Protein AF-A0A1H0YPQ5-F1 (afdb_monomer_lite)

Secondary structure (DSSP, 8-state):
---GGGPPPGGGS-HHHHHHHHHHHHHHHHHHHHHHHHHHHHHHHHHHSBPS-HHHHHHHHHTT---BHHHHHHHHHHHHHHTT-HHHHHHHHHHHS--TTTTHHHHHHHHHHHHHHHHHHHHHHHHHHHHHHHHHHHHHTTSS---

Organism: Streptococcus equinus (NCBI:txid1335)

pLDDT: mean 82.8, std 14.25, range [47.75, 97.5]

Sequence (147 aa):
MANEKNLIPNSKRTPDELREMTKKGGIASGKARRKKANLKKAFEAILEADVKSDKIKQQLENMGFEATNEMALAMVMMQKAMKGDVRAFEQISKLTSIDTKDSLDRKEQRERIKAIQLENSKREKALENNLETNMTVNFVGADDVRD

Foldseek 3Di:
DDDPVNDDDPVNDDPVVVVVVVVVVVVVVVVVVVVVVVVVVVVVVQQQDADPDPVLCVVQVVVVHHRGNVVSVVVVLVVCVVVPPVVSVVVVCVVPPPPPPPPVVVVVVVVVVVVVVVVVVVVVVVVVVVVVVVVVVVVVVVVPPDD

Radius of gyration: 29.88 Å; chains: 1; bounding box: 54×34×99 Å

Structure (mmCIF, N/CA/C/O backbone):
data_AF-A0A1H0YPQ5-F1
#
_entry.id   AF-A0A1H0YPQ5-F1
#
loop_
_atom_site.group_PDB
_atom_site.id
_atom_site.type_symbol
_atom_site.label_atom_id
_atom_site.label_alt_id
_atom_site.label_comp_id
_atom_site.label_asym_id
_atom_site.label_entity_id
_atom_site.label_seq_id
_atom_site.pdbx_PDB_ins_code
_atom_site.Cartn_x
_atom_site.Cartn_y
_atom_site.Cartn_z
_atom_site.occupancy
_atom_site.B_iso_or_equiv
_atom_site.auth_seq_id
_atom_site.auth_comp_id
_atom_site.auth_asym_id
_atom_site.auth_atom_id
_atom_site.pdbx_PDB_model_num
ATOM 1 N N . MET A 1 1 ? 19.050 19.049 -18.294 1.00 52.06 1 MET A N 1
ATOM 2 C CA . MET A 1 1 ? 18.155 17.869 -18.367 1.00 52.06 1 MET A CA 1
ATOM 3 C C . MET A 1 1 ? 18.821 16.802 -19.227 1.00 52.06 1 MET A C 1
ATOM 5 O O . MET A 1 1 ? 19.499 17.169 -20.180 1.00 52.06 1 MET A O 1
ATOM 9 N N . ALA A 1 2 ? 18.678 15.518 -18.891 1.00 58.62 2 ALA A N 1
ATOM 10 C CA . ALA A 1 2 ? 19.142 14.431 -19.756 1.00 58.62 2 ALA A CA 1
ATOM 11 C C . ALA A 1 2 ? 18.199 14.308 -20.967 1.00 58.62 2 ALA A C 1
ATOM 13 O O . ALA A 1 2 ? 16.986 14.286 -20.784 1.00 58.62 2 ALA A O 1
ATOM 14 N N . ASN A 1 3 ? 18.743 14.266 -22.183 1.00 72.31 3 ASN A N 1
ATOM 15 C CA . ASN A 1 3 ? 18.002 14.012 -23.420 1.00 72.31 3 ASN A CA 1
ATOM 16 C C . ASN A 1 3 ? 18.675 12.857 -24.186 1.00 72.31 3 ASN A C 1
ATOM 18 O O . ASN A 1 3 ? 19.816 12.499 -23.891 1.00 72.31 3 ASN A O 1
ATOM 22 N N . GLU A 1 4 ? 17.985 12.278 -25.171 1.00 66.06 4 GLU A N 1
ATOM 23 C CA . GLU A 1 4 ? 18.505 11.160 -25.981 1.00 66.06 4 GLU A CA 1
ATOM 24 C C . GLU A 1 4 ? 19.796 11.515 -26.730 1.00 66.06 4 GLU A C 1
ATOM 26 O O . GLU A 1 4 ? 20.654 10.662 -26.934 1.00 66.06 4 GLU A O 1
ATOM 31 N N . LYS A 1 5 ? 19.985 12.801 -27.051 1.00 72.88 5 LYS A N 1
ATOM 32 C CA . LYS A 1 5 ? 21.198 13.324 -27.694 1.00 72.88 5 LYS A CA 1
ATOM 33 C C . LYS A 1 5 ? 22.428 13.324 -26.769 1.00 72.88 5 LYS A C 1
ATOM 35 O O . LYS A 1 5 ? 23.546 13.346 -27.268 1.00 72.88 5 LYS A O 1
ATOM 40 N N . ASN A 1 6 ? 22.234 13.254 -25.448 1.00 74.88 6 ASN A N 1
ATOM 41 C CA . ASN A 1 6 ? 23.295 13.243 -24.434 1.00 74.88 6 ASN A CA 1
ATOM 42 C C . ASN A 1 6 ? 23.579 11.835 -23.869 1.00 74.88 6 ASN A C 1
ATOM 44 O O . ASN A 1 6 ? 24.403 11.687 -22.965 1.00 74.88 6 ASN A O 1
ATOM 48 N N . LEU A 1 7 ? 22.890 10.796 -24.355 1.00 78.94 7 LEU A N 1
ATOM 49 C CA . LEU A 1 7 ? 23.063 9.414 -23.908 1.00 78.94 7 LEU A CA 1
ATOM 50 C C . LEU A 1 7 ? 23.933 8.644 -24.904 1.00 78.94 7 LEU A C 1
ATOM 52 O O . LEU A 1 7 ? 23.573 8.470 -26.063 1.00 78.94 7 LEU A O 1
ATOM 56 N N . ILE A 1 8 ? 25.067 8.119 -24.438 1.00 79.94 8 ILE A N 1
ATOM 57 C CA . ILE A 1 8 ? 25.866 7.184 -25.241 1.00 79.94 8 ILE A CA 1
ATOM 58 C C . ILE A 1 8 ? 25.094 5.848 -25.305 1.00 79.94 8 ILE A C 1
ATOM 60 O O . ILE A 1 8 ? 24.690 5.344 -24.250 1.00 79.94 8 ILE A O 1
ATOM 64 N N . PRO A 1 9 ? 24.850 5.259 -26.488 1.00 84.19 9 PRO A N 1
ATOM 65 C CA . PRO A 1 9 ? 24.243 3.933 -26.613 1.00 84.19 9 PRO A CA 1
ATOM 66 C C . PRO A 1 9 ? 25.157 2.826 -26.074 1.00 84.19 9 PRO A C 1
ATOM 68 O O . PRO A 1 9 ? 26.377 2.917 -26.186 1.00 84.19 9 PRO A O 1
ATOM 71 N N . ASN A 1 10 ? 24.584 1.742 -25.536 1.00 84.31 10 ASN A N 1
ATOM 72 C CA . ASN A 1 10 ? 25.371 0.607 -25.027 1.00 84.31 10 ASN A CA 1
ATOM 73 C C . ASN A 1 10 ? 26.249 -0.052 -26.102 1.00 84.31 10 ASN A C 1
ATOM 75 O O . ASN A 1 10 ? 27.335 -0.513 -25.778 1.00 84.31 10 ASN A O 1
ATOM 79 N N . SER A 1 11 ? 25.820 -0.042 -27.367 1.00 84.25 11 SER A N 1
ATOM 80 C CA . SER A 1 11 ? 26.591 -0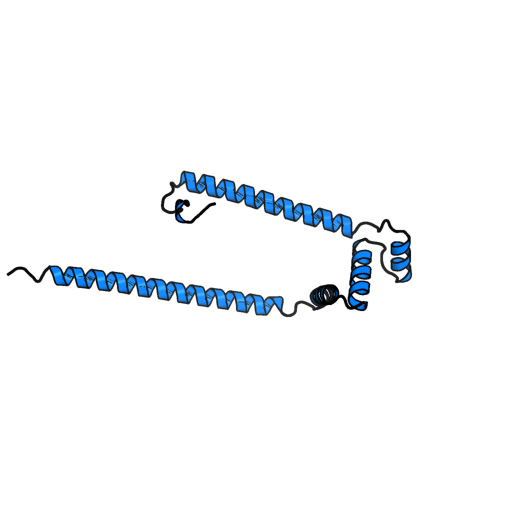.562 -28.507 1.00 84.25 11 SER A CA 1
ATOM 81 C C . SER A 1 11 ? 27.878 0.216 -28.796 1.00 84.25 11 SER A C 1
ATOM 83 O O . SER A 1 11 ? 28.753 -0.299 -29.481 1.00 84.25 11 SER A O 1
ATOM 85 N N . LYS A 1 12 ? 28.003 1.445 -28.279 1.00 87.12 12 LYS A N 1
ATOM 86 C CA . LYS A 1 12 ? 29.184 2.305 -28.444 1.00 87.12 12 LYS A CA 1
ATOM 87 C C . LYS A 1 12 ? 30.099 2.314 -27.211 1.00 87.12 12 LYS A C 1
ATOM 89 O O . LYS A 1 12 ? 31.009 3.133 -27.153 1.00 87.12 12 LYS A O 1
ATOM 94 N N . ARG A 1 13 ? 29.840 1.457 -26.215 1.00 87.00 13 ARG A N 1
ATOM 95 C CA . ARG A 1 13 ? 30.641 1.336 -24.985 1.00 87.00 13 ARG A CA 1
ATOM 96 C C . ARG A 1 13 ? 31.550 0.119 -25.035 1.00 87.00 13 ARG A C 1
ATOM 98 O O . ARG A 1 13 ? 31.211 -0.899 -25.634 1.00 87.00 13 ARG A O 1
ATOM 105 N N . THR A 1 14 ? 32.674 0.204 -24.337 1.00 92.38 14 THR A N 1
ATOM 106 C CA . THR A 1 14 ? 33.568 -0.938 -24.146 1.00 92.38 14 THR A CA 1
ATOM 107 C C . THR A 1 14 ? 32.943 -1.985 -23.210 1.00 92.38 14 THR A C 1
ATOM 109 O O . THR A 1 14 ? 32.099 -1.652 -22.365 1.00 92.38 14 THR A O 1
ATOM 112 N N . PRO A 1 15 ? 33.361 -3.262 -23.304 1.00 90.94 15 PRO A N 1
ATOM 113 C CA . PRO A 1 15 ? 32.897 -4.307 -22.392 1.00 90.94 15 PRO A CA 1
ATOM 114 C C . PRO A 1 15 ?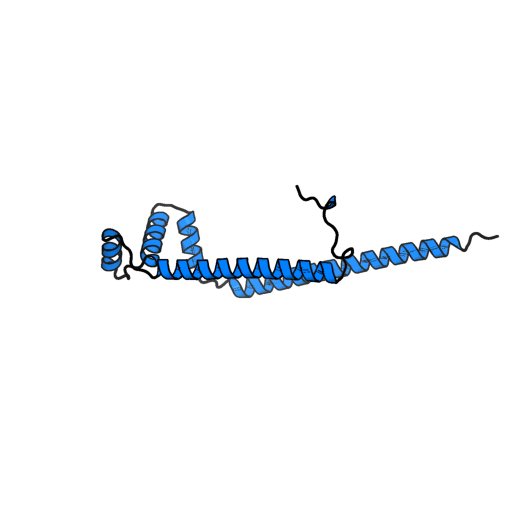 33.104 -3.967 -20.909 1.00 90.94 15 PRO A C 1
ATOM 116 O O . PRO A 1 15 ? 32.239 -4.268 -20.085 1.00 90.94 15 PRO A O 1
ATOM 119 N N . ASP A 1 16 ? 34.210 -3.308 -20.560 1.00 92.38 16 ASP A N 1
ATOM 120 C CA . ASP A 1 16 ? 34.525 -2.964 -19.171 1.00 92.38 16 ASP A CA 1
ATOM 121 C C . ASP A 1 16 ? 33.660 -1.812 -18.639 1.00 92.38 16 ASP A C 1
ATOM 123 O O . ASP A 1 16 ? 33.167 -1.885 -17.511 1.00 92.38 16 ASP A O 1
ATOM 127 N N . GLU A 1 17 ? 33.352 -0.805 -19.464 1.00 89.56 17 GLU A N 1
ATOM 128 C CA . GLU A 1 17 ? 32.388 0.245 -19.106 1.00 89.56 17 GLU A CA 1
ATOM 129 C C . GLU A 1 17 ? 30.986 -0.327 -18.867 1.00 89.56 17 GLU A C 1
ATOM 131 O O . GLU A 1 17 ? 30.317 0.033 -17.893 1.00 89.56 17 GLU A O 1
ATOM 136 N N . LEU A 1 18 ? 30.541 -1.255 -19.724 1.00 90.62 18 LEU A N 1
ATOM 137 C CA . LEU A 1 18 ? 29.253 -1.932 -19.564 1.00 90.62 18 LEU A CA 1
ATOM 138 C C . LEU A 1 18 ? 29.206 -2.767 -18.280 1.00 90.62 18 LEU A C 1
ATOM 140 O O . LEU A 1 18 ? 28.194 -2.742 -17.570 1.00 90.62 18 LEU A O 1
ATOM 144 N N . ARG A 1 19 ? 30.295 -3.470 -17.945 1.00 90.81 19 ARG A N 1
ATOM 145 C CA .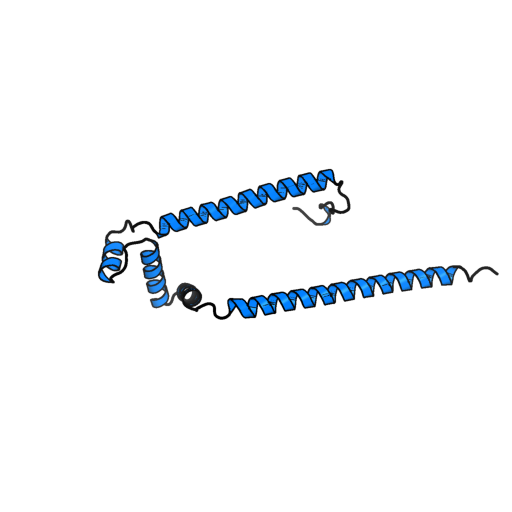 ARG A 1 19 ? 30.420 -4.235 -16.694 1.00 90.81 19 ARG A CA 1
ATOM 146 C C . ARG A 1 19 ? 30.313 -3.328 -15.474 1.00 90.81 19 ARG A C 1
ATOM 148 O O . ARG A 1 19 ? 29.510 -3.607 -14.581 1.00 90.81 19 ARG A O 1
ATOM 155 N N . GLU A 1 20 ? 31.050 -2.222 -15.448 1.00 93.75 20 GLU A N 1
ATOM 156 C CA . GLU A 1 20 ? 31.020 -1.267 -14.338 1.00 93.75 20 GLU A CA 1
ATOM 157 C C . GLU A 1 20 ? 29.649 -0.592 -14.189 1.00 93.75 20 GLU A C 1
ATOM 159 O O . GLU A 1 20 ? 29.117 -0.495 -13.078 1.00 93.75 20 GLU A O 1
ATOM 164 N N . MET A 1 21 ? 29.012 -0.190 -15.294 1.00 90.06 21 MET A N 1
ATOM 165 C CA . MET A 1 21 ? 27.652 0.360 -15.267 1.00 90.06 21 MET A CA 1
ATOM 166 C C . MET A 1 21 ? 26.631 -0.656 -14.753 1.00 90.06 21 MET A C 1
ATOM 168 O O . MET A 1 21 ? 25.814 -0.330 -13.888 1.00 90.06 21 MET A O 1
ATOM 172 N N . THR A 1 22 ? 26.698 -1.898 -15.234 1.00 91.75 22 THR A N 1
ATOM 173 C CA . THR A 1 22 ? 25.785 -2.972 -14.819 1.00 91.75 22 THR A CA 1
ATOM 174 C C . THR A 1 22 ? 25.965 -3.302 -13.343 1.00 91.75 22 THR A C 1
ATOM 176 O O . THR A 1 22 ? 24.984 -3.430 -12.611 1.00 91.75 22 THR A O 1
ATOM 179 N N . LYS A 1 23 ? 27.211 -3.355 -12.863 1.00 95.19 23 LYS A N 1
ATOM 180 C CA . LYS A 1 23 ? 27.538 -3.554 -11.448 1.00 95.19 23 LYS A CA 1
ATOM 181 C C . LYS A 1 23 ? 26.975 -2.429 -10.581 1.00 95.19 23 LYS A C 1
ATOM 183 O O . LYS A 1 23 ? 26.286 -2.706 -9.597 1.00 95.19 23 LYS A O 1
ATOM 188 N N . LYS A 1 24 ? 27.190 -1.163 -10.959 1.00 94.44 24 LYS A N 1
ATOM 189 C CA . LYS A 1 24 ? 26.633 0.005 -10.249 1.00 94.44 24 LYS A CA 1
ATOM 190 C C . LYS A 1 24 ? 25.104 -0.031 -10.220 1.00 94.44 24 LYS A C 1
ATOM 192 O O . LYS A 1 24 ? 24.514 0.139 -9.151 1.00 94.44 24 LYS A O 1
ATOM 197 N N . GLY A 1 25 ? 24.467 -0.333 -11.352 1.00 94.50 25 GLY A N 1
ATOM 198 C CA . GLY A 1 25 ? 23.016 -0.496 -11.458 1.00 94.50 25 GLY A CA 1
ATOM 199 C C . GLY A 1 25 ? 22.484 -1.635 -10.583 1.00 94.50 25 GLY A C 1
ATOM 200 O O . GLY A 1 25 ? 21.525 -1.448 -9.833 1.00 94.50 25 GLY A O 1
ATOM 201 N N . GLY A 1 26 ? 23.149 -2.792 -10.598 1.00 96.25 26 GLY A N 1
ATOM 202 C CA . GLY A 1 26 ? 22.812 -3.952 -9.773 1.00 96.25 26 GLY A CA 1
ATOM 203 C C . GLY A 1 26 ? 22.921 -3.664 -8.276 1.00 96.25 26 GLY A C 1
ATOM 204 O O . GLY A 1 26 ? 22.006 -3.989 -7.516 1.00 96.25 26 GLY A O 1
ATOM 205 N N . ILE A 1 27 ? 23.987 -2.981 -7.849 1.00 96.94 27 ILE A N 1
ATOM 206 C CA . ILE A 1 27 ? 24.184 -2.562 -6.454 1.00 96.94 27 ILE A CA 1
ATOM 207 C C . ILE A 1 27 ? 23.107 -1.559 -6.034 1.00 96.94 27 ILE A C 1
ATOM 209 O O . ILE A 1 27 ? 22.505 -1.730 -4.971 1.00 96.94 27 ILE A O 1
ATOM 213 N N . ALA A 1 28 ? 22.843 -0.534 -6.848 1.00 96.19 28 ALA A N 1
ATOM 214 C CA . ALA A 1 28 ? 21.824 0.473 -6.559 1.00 96.19 28 ALA A CA 1
ATOM 215 C C . ALA A 1 28 ? 20.427 -0.161 -6.465 1.00 96.19 28 ALA A C 1
ATOM 217 O O . ALA A 1 28 ? 19.720 0.035 -5.474 1.00 96.19 28 ALA A O 1
ATOM 218 N N . SER A 1 29 ? 20.074 -1.011 -7.432 1.00 94.94 29 SER A N 1
ATOM 219 C CA . SER A 1 29 ? 18.832 -1.788 -7.428 1.00 94.94 29 SER A CA 1
ATOM 220 C C . SER A 1 29 ? 18.736 -2.702 -6.204 1.00 94.94 29 SER A C 1
ATOM 222 O O . SER A 1 29 ? 17.697 -2.758 -5.549 1.00 94.94 29 SER A O 1
ATOM 224 N N . GLY A 1 30 ? 19.817 -3.396 -5.840 1.00 97.5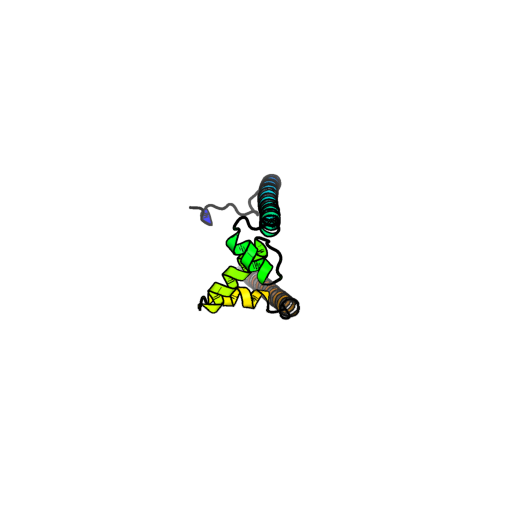0 30 GLY A N 1
ATOM 225 C CA . GLY A 1 30 ? 19.864 -4.248 -4.651 1.00 97.50 30 GLY A CA 1
ATOM 226 C C . GLY A 1 30 ? 19.674 -3.460 -3.353 1.00 97.50 30 GLY A C 1
ATOM 227 O O . GLY A 1 30 ? 18.912 -3.879 -2.483 1.00 97.50 30 GLY A O 1
ATOM 228 N N . LYS A 1 31 ? 20.311 -2.288 -3.229 1.00 97.31 31 LYS A N 1
ATOM 229 C CA . LYS A 1 31 ? 20.114 -1.369 -2.095 1.00 97.31 31 LYS A CA 1
ATOM 230 C C . LYS A 1 31 ? 18.662 -0.891 -2.011 1.00 97.31 31 LYS A C 1
ATOM 232 O O . LYS A 1 31 ? 18.076 -0.966 -0.935 1.00 97.31 31 LYS A O 1
ATOM 237 N N . ALA A 1 32 ? 18.066 -0.472 -3.127 1.00 96.25 32 ALA A N 1
ATOM 238 C CA . ALA A 1 32 ? 16.671 -0.034 -3.172 1.00 96.25 32 ALA A CA 1
ATOM 239 C C . ALA A 1 32 ? 15.697 -1.165 -2.794 1.00 96.25 32 ALA A C 1
ATOM 241 O O . ALA A 1 32 ? 14.814 -0.966 -1.958 1.00 96.25 32 ALA A O 1
ATOM 242 N N . ARG A 1 33 ? 15.900 -2.374 -3.337 1.00 95.69 33 ARG A N 1
ATOM 243 C CA . ARG A 1 33 ? 15.104 -3.565 -2.999 1.00 95.69 33 ARG A CA 1
ATOM 244 C C . ARG A 1 33 ? 15.197 -3.913 -1.514 1.00 95.69 33 ARG A C 1
ATOM 246 O O . ARG A 1 33 ? 14.164 -4.108 -0.880 1.00 95.69 33 ARG A O 1
ATOM 253 N N . ARG A 1 34 ? 16.404 -3.915 -0.937 1.00 96.44 34 ARG A N 1
ATOM 254 C CA . ARG A 1 34 ? 16.604 -4.141 0.506 1.00 96.44 34 ARG A CA 1
ATOM 255 C C . ARG A 1 34 ? 15.948 -3.059 1.359 1.00 96.44 34 ARG A C 1
ATOM 257 O O . ARG A 1 34 ? 15.285 -3.394 2.331 1.00 96.44 34 ARG A O 1
ATOM 264 N N . LYS A 1 35 ? 16.056 -1.782 0.975 1.00 94.69 35 LYS A N 1
ATOM 265 C CA . LYS A 1 35 ? 15.372 -0.679 1.669 1.00 94.69 35 LYS A CA 1
ATOM 266 C C . LYS A 1 35 ? 13.855 -0.887 1.683 1.00 94.69 35 LYS A C 1
ATOM 268 O O . LYS A 1 35 ? 13.244 -0.755 2.736 1.00 94.69 35 LYS A O 1
ATOM 273 N N . LYS A 1 36 ? 13.260 -1.264 0.545 1.00 93.31 36 LYS A N 1
ATOM 274 C CA . LYS A 1 36 ? 11.825 -1.574 0.449 1.00 93.31 36 LYS A CA 1
ATOM 275 C C . LYS A 1 36 ? 11.436 -2.764 1.333 1.00 93.31 36 LYS A C 1
ATOM 277 O O . LYS A 1 36 ? 10.445 -2.680 2.046 1.00 93.31 36 LYS A O 1
ATOM 282 N N . ALA A 1 37 ? 12.217 -3.845 1.311 1.00 92.69 37 ALA A N 1
ATOM 283 C CA . ALA A 1 37 ? 11.962 -5.022 2.140 1.00 92.69 37 ALA A CA 1
ATOM 284 C C . ALA A 1 37 ? 12.062 -4.706 3.642 1.00 92.69 37 ALA A C 1
ATOM 286 O O . ALA A 1 37 ? 11.185 -5.091 4.406 1.00 92.69 37 ALA A O 1
ATOM 287 N N . ASN A 1 38 ? 13.085 -3.958 4.059 1.00 93.94 38 ASN A N 1
ATOM 288 C CA . ASN A 1 38 ? 13.249 -3.543 5.452 1.00 93.94 38 ASN A CA 1
ATOM 289 C C . ASN A 1 38 ? 12.116 -2.618 5.905 1.00 93.94 38 ASN A C 1
ATOM 291 O O . ASN A 1 38 ? 11.630 -2.758 7.020 1.00 93.94 38 ASN A O 1
ATOM 295 N N . LEU A 1 39 ? 11.666 -1.709 5.035 1.00 92.00 39 LEU A N 1
ATOM 296 C CA . LEU A 1 39 ? 10.517 -0.854 5.317 1.00 92.00 39 LEU A CA 1
ATOM 297 C C . LEU A 1 39 ? 9.240 -1.679 5.504 1.00 92.00 39 LEU A C 1
ATOM 299 O O . LEU A 1 39 ? 8.504 -1.431 6.449 1.00 92.00 39 LEU A O 1
ATOM 303 N N . LYS A 1 40 ? 9.007 -2.681 4.644 1.00 92.50 40 LYS A N 1
ATOM 304 C CA . LYS A 1 40 ? 7.871 -3.605 4.776 1.00 92.50 40 LYS A CA 1
ATOM 305 C C . LYS A 1 40 ? 7.877 -4.289 6.145 1.00 92.50 40 LYS A C 1
ATOM 307 O O . LYS A 1 40 ? 6.889 -4.193 6.854 1.00 92.50 40 LYS A O 1
ATOM 312 N N . LYS A 1 41 ? 9.019 -4.857 6.544 1.00 93.44 41 LYS A N 1
ATOM 313 C CA . LYS A 1 41 ? 9.190 -5.498 7.858 1.00 93.44 41 LYS A CA 1
ATOM 314 C C . LYS A 1 41 ? 8.943 -4.543 9.025 1.00 93.44 41 LYS A C 1
ATOM 316 O O . LYS A 1 41 ? 8.327 -4.919 10.010 1.00 93.44 41 LYS A O 1
ATOM 321 N N . ALA A 1 42 ? 9.427 -3.305 8.921 1.00 94.19 42 ALA A N 1
ATOM 322 C CA . ALA A 1 42 ? 9.199 -2.298 9.952 1.00 94.19 42 ALA A CA 1
ATOM 323 C C . ALA A 1 42 ? 7.713 -1.925 10.067 1.00 94.19 42 ALA A C 1
ATOM 325 O O . ALA A 1 42 ? 7.212 -1.771 11.175 1.00 94.19 42 ALA A O 1
ATOM 326 N N . PHE A 1 43 ? 7.004 -1.804 8.941 1.00 92.75 43 PHE A N 1
ATOM 327 C CA . PHE A 1 43 ? 5.559 -1.577 8.945 1.00 92.75 43 PHE A CA 1
ATOM 328 C C . PHE A 1 43 ? 4.782 -2.766 9.511 1.00 92.75 43 PHE A C 1
ATOM 330 O O . PHE A 1 43 ? 3.883 -2.537 10.307 1.00 92.75 43 PHE A O 1
ATOM 337 N N . GLU A 1 44 ? 5.138 -4.001 9.146 1.00 92.62 44 GLU A N 1
ATOM 338 C CA . GLU A 1 44 ? 4.532 -5.223 9.702 1.00 92.62 44 GLU A CA 1
ATOM 339 C C . GLU A 1 44 ? 4.659 -5.234 11.234 1.00 92.62 44 GLU A C 1
ATOM 341 O O . GLU A 1 44 ? 3.652 -5.314 11.927 1.00 92.62 44 GLU A O 1
ATOM 346 N N . ALA A 1 45 ? 5.856 -4.971 11.768 1.00 94.81 45 ALA A N 1
ATOM 347 C CA . ALA A 1 45 ? 6.065 -4.889 13.216 1.00 94.81 45 ALA A CA 1
ATOM 348 C C . ALA A 1 45 ? 5.249 -3.771 13.899 1.00 94.81 45 ALA A C 1
ATOM 350 O O . ALA A 1 45 ? 4.825 -3.919 15.041 1.00 94.81 45 ALA A O 1
ATOM 351 N N . ILE A 1 46 ? 5.036 -2.633 13.226 1.00 94.44 46 ILE A N 1
ATOM 352 C CA . ILE A 1 46 ? 4.197 -1.547 13.759 1.00 94.44 46 ILE A CA 1
ATOM 353 C C . ILE A 1 46 ? 2.719 -1.950 13.757 1.00 94.44 46 ILE A C 1
ATOM 355 O O . ILE A 1 46 ? 2.005 -1.620 14.701 1.00 94.44 46 ILE A O 1
ATOM 359 N N . LEU A 1 47 ? 2.257 -2.621 12.700 1.00 93.94 47 LEU A N 1
ATOM 360 C CA . LEU A 1 47 ? 0.868 -3.051 12.543 1.00 93.94 47 LEU A CA 1
ATOM 361 C C . LEU A 1 47 ? 0.487 -4.142 13.553 1.00 93.94 47 LEU A C 1
ATOM 363 O O . LEU A 1 47 ? -0.596 -4.063 14.128 1.00 93.94 47 LEU A O 1
ATOM 367 N N . GLU A 1 48 ? 1.398 -5.080 13.814 1.00 94.06 48 GLU A N 1
ATOM 368 C CA . GLU A 1 48 ? 1.239 -6.148 14.811 1.00 94.06 48 GLU A CA 1
ATOM 369 C C . GLU A 1 48 ? 1.282 -5.631 16.257 1.00 94.06 48 GLU A C 1
ATOM 371 O O . GLU A 1 48 ? 0.720 -6.251 17.153 1.00 94.06 48 GLU A O 1
ATOM 376 N N . ALA A 1 49 ? 1.940 -4.495 16.508 1.00 96.19 49 ALA A N 1
ATOM 377 C CA . ALA A 1 49 ? 2.041 -3.937 17.850 1.00 96.19 49 ALA A CA 1
ATOM 378 C C . ALA A 1 49 ? 0.692 -3.431 18.389 1.00 96.19 49 ALA A C 1
ATOM 380 O O . ALA A 1 49 ? -0.173 -2.958 17.643 1.00 96.19 49 ALA A O 1
ATOM 381 N N . ASP A 1 50 ? 0.574 -3.436 19.717 1.00 94.44 50 ASP A N 1
ATOM 382 C CA . ASP A 1 50 ? -0.595 -2.928 20.428 1.00 94.44 50 ASP A CA 1
ATOM 383 C C . ASP A 1 50 ? -0.859 -1.441 20.155 1.00 94.44 50 ASP A C 1
ATOM 385 O O . ASP A 1 50 ? 0.046 -0.598 20.038 1.00 94.44 50 ASP A O 1
ATOM 389 N N . VAL A 1 51 ? -2.145 -1.103 20.125 1.00 94.25 51 VAL A N 1
ATOM 390 C CA . VAL A 1 51 ? -2.633 0.267 20.020 1.00 94.25 51 VAL A CA 1
ATOM 391 C C . VAL A 1 51 ? -2.363 1.003 21.321 1.00 94.25 51 VAL A C 1
ATOM 393 O O . VAL A 1 51 ? -2.795 0.600 22.397 1.00 94.25 51 VAL A O 1
ATOM 396 N N . LYS A 1 52 ? -1.710 2.162 21.212 1.00 92.06 52 LYS A N 1
ATOM 397 C CA . LYS A 1 52 ? -1.413 3.022 22.370 1.00 92.06 52 LYS A CA 1
ATOM 398 C C . LYS A 1 52 ? -2.612 3.818 22.888 1.00 92.06 52 LYS A C 1
ATOM 400 O O . LYS A 1 52 ? -2.540 4.395 23.963 1.00 92.06 52 LYS A O 1
ATOM 405 N N . SER A 1 53 ? -3.674 3.941 22.096 1.00 92.75 53 SER A N 1
ATOM 406 C CA . SER A 1 53 ? -4.873 4.685 22.483 1.00 92.75 53 SER A CA 1
ATOM 407 C C . SER A 1 53 ? -5.838 3.789 23.252 1.00 92.75 53 SER A C 1
ATOM 409 O O . SER A 1 53 ? -6.479 2.927 22.651 1.00 92.75 53 SER A O 1
ATOM 411 N N . ASP A 1 54 ? -6.017 4.065 24.544 1.00 93.19 54 ASP A N 1
ATOM 412 C CA . ASP A 1 54 ? -6.930 3.309 25.415 1.00 93.19 54 ASP A CA 1
ATOM 413 C C . ASP A 1 54 ? -8.367 3.281 24.887 1.00 93.19 54 ASP A C 1
ATOM 415 O O . ASP A 1 54 ? -9.046 2.260 24.948 1.00 93.19 54 ASP A O 1
ATOM 419 N N . LYS A 1 55 ? -8.826 4.388 24.290 1.00 93.62 55 LYS A N 1
ATOM 420 C CA . LYS A 1 55 ? -10.162 4.470 23.691 1.00 93.62 55 LYS A CA 1
ATOM 421 C C . LYS A 1 55 ? -10.336 3.474 22.545 1.00 93.62 55 LYS A C 1
ATOM 423 O O . LYS A 1 55 ? -11.350 2.788 22.483 1.00 93.62 55 LYS A O 1
ATOM 428 N N . ILE A 1 56 ? -9.379 3.429 21.619 1.00 92.88 56 ILE A N 1
ATOM 429 C CA . ILE A 1 56 ? -9.449 2.526 20.462 1.00 92.88 56 ILE A CA 1
ATOM 430 C C . ILE A 1 56 ? -9.294 1.082 20.928 1.00 92.88 56 ILE A C 1
ATOM 432 O O . ILE A 1 56 ? -10.034 0.218 20.472 1.00 92.88 56 ILE A O 1
ATOM 436 N N . LYS A 1 57 ? -8.385 0.842 21.876 1.00 94.81 57 LYS A N 1
ATOM 437 C CA . LYS A 1 57 ? -8.191 -0.460 22.507 1.00 94.81 57 LYS A CA 1
ATOM 438 C C . LYS A 1 57 ? -9.497 -1.003 23.095 1.00 94.81 57 LYS A C 1
ATOM 440 O O . LYS A 1 57 ? -9.940 -2.064 22.678 1.00 94.81 57 LYS A O 1
ATOM 445 N N . GLN A 1 58 ? -10.177 -0.226 23.940 1.00 95.06 58 GLN A N 1
ATOM 446 C CA . GLN A 1 58 ? -11.477 -0.614 24.501 1.00 95.06 58 GLN A CA 1
ATOM 447 C C . GLN A 1 58 ? -12.540 -0.850 23.422 1.00 95.06 58 GLN A C 1
ATOM 449 O O . GLN A 1 58 ? -13.343 -1.769 23.535 1.00 95.06 58 GLN A O 1
ATOM 454 N N . GLN A 1 59 ? -12.572 -0.029 22.368 1.00 94.06 59 GLN A N 1
ATOM 455 C CA . GLN A 1 59 ? -13.518 -0.224 21.267 1.00 94.06 59 GLN A CA 1
ATOM 456 C C . GLN A 1 59 ? -13.293 -1.553 20.540 1.00 94.06 59 GLN A C 1
ATOM 458 O O . GLN A 1 59 ? -14.265 -2.253 20.273 1.00 94.06 59 GLN A O 1
ATOM 463 N N . LEU A 1 60 ? -12.038 -1.905 20.251 1.00 95.12 60 LEU A N 1
ATOM 464 C CA . LEU A 1 60 ? -11.684 -3.168 19.603 1.00 95.12 60 LEU A CA 1
ATOM 465 C C . LEU A 1 60 ? -12.004 -4.368 20.500 1.00 95.12 60 LEU A C 1
ATOM 467 O O . LEU A 1 60 ? -12.666 -5.301 20.048 1.00 95.12 60 LEU A O 1
ATOM 471 N N . GLU A 1 61 ? -11.631 -4.300 21.778 1.00 94.44 61 GLU A N 1
ATOM 472 C CA . GLU A 1 61 ? -11.898 -5.357 22.760 1.00 94.44 61 GLU A CA 1
ATOM 473 C C . GLU A 1 61 ? -13.405 -5.588 22.951 1.00 94.44 61 GLU A C 1
ATOM 475 O O . GLU A 1 61 ? -13.862 -6.730 22.946 1.00 94.44 61 GLU A O 1
ATOM 480 N N . ASN A 1 62 ? -14.208 -4.520 23.016 1.00 95.00 62 ASN A N 1
ATOM 481 C CA . ASN A 1 62 ? -15.672 -4.616 23.098 1.00 95.00 62 ASN A CA 1
ATOM 482 C C . ASN A 1 62 ? -16.301 -5.274 21.860 1.00 95.00 62 ASN A C 1
ATOM 484 O O . ASN A 1 62 ? -17.392 -5.835 21.945 1.00 95.00 62 ASN A O 1
ATOM 488 N N . MET A 1 63 ? -15.638 -5.188 20.706 1.00 92.56 63 MET A N 1
ATOM 489 C CA . MET A 1 63 ? -16.052 -5.848 19.467 1.00 92.56 63 MET A CA 1
ATOM 490 C C . MET A 1 63 ? -15.502 -7.281 19.350 1.00 92.56 63 MET A C 1
ATOM 492 O O . MET A 1 63 ? -15.813 -7.964 18.378 1.00 92.56 63 MET A O 1
ATOM 496 N N . GLY A 1 64 ? -14.714 -7.744 20.328 1.00 93.94 64 GLY A N 1
ATOM 497 C CA . GLY A 1 64 ? -14.086 -9.065 20.331 1.00 93.94 64 GLY A CA 1
ATOM 498 C C . GLY A 1 64 ? -12.847 -9.171 19.439 1.00 93.94 64 GLY A C 1
ATOM 499 O O . GLY A 1 64 ? -12.466 -10.280 19.072 1.00 93.94 64 GLY A O 1
ATOM 500 N N . PHE A 1 65 ? -12.231 -8.045 19.069 1.00 94.56 65 PHE A N 1
ATOM 501 C CA . PHE A 1 65 ? -11.005 -8.008 18.272 1.00 94.56 65 PHE A CA 1
ATOM 502 C C . PHE A 1 65 ? -9.771 -7.749 19.135 1.00 94.56 65 PHE A C 1
ATOM 504 O O . PHE A 1 65 ? -9.842 -7.139 20.202 1.00 94.56 65 PHE A O 1
ATOM 511 N N . GLU A 1 66 ? -8.616 -8.169 18.626 1.00 93.75 66 GLU A N 1
ATOM 512 C CA . GLU A 1 66 ? -7.324 -7.830 19.213 1.00 93.75 66 GLU A CA 1
ATOM 513 C C . GLU A 1 66 ? -7.044 -6.326 19.092 1.00 93.75 66 GLU A C 1
ATOM 515 O O . GLU A 1 66 ? -7.354 -5.684 18.083 1.00 93.75 66 GLU A O 1
ATOM 520 N N . ALA A 1 67 ? -6.416 -5.759 20.119 1.00 94.88 67 ALA A N 1
ATOM 521 C CA . ALA A 1 67 ? -6.106 -4.337 20.197 1.00 94.88 67 ALA A CA 1
ATOM 522 C C . ALA A 1 67 ? -4.819 -3.958 19.437 1.00 94.88 67 ALA A C 1
ATOM 524 O O . ALA A 1 67 ? -3.994 -3.210 19.963 1.00 94.88 67 ALA A O 1
ATOM 525 N N . THR A 1 68 ? -4.640 -4.456 18.211 1.00 96.69 68 THR A N 1
ATOM 526 C CA . THR A 1 68 ? -3.468 -4.184 17.358 1.00 96.69 68 THR A CA 1
ATOM 527 C C . THR A 1 68 ? -3.680 -2.971 16.450 1.00 96.69 68 THR A C 1
ATOM 529 O O . THR A 1 68 ? -4.812 -2.579 16.134 1.00 96.69 68 THR A O 1
ATOM 532 N N . ASN A 1 69 ? -2.586 -2.329 16.027 1.00 95.06 69 ASN A N 1
ATOM 533 C CA . ASN A 1 69 ? -2.653 -1.159 15.143 1.00 95.06 69 ASN A CA 1
ATOM 534 C C . ASN A 1 69 ? -3.294 -1.490 13.787 1.00 95.06 69 ASN A C 1
ATOM 536 O O . ASN A 1 69 ? -3.950 -0.628 13.197 1.00 95.06 69 ASN A O 1
ATOM 540 N N . GLU A 1 70 ? -3.147 -2.726 13.309 1.00 93.75 70 GLU A N 1
ATOM 541 C CA . GLU A 1 70 ? -3.834 -3.221 12.117 1.00 93.75 70 GLU A CA 1
ATOM 542 C C . GLU A 1 70 ? -5.359 -3.175 12.270 1.00 93.75 70 GLU A C 1
ATOM 544 O O . GLU A 1 70 ? -6.046 -2.576 11.437 1.00 93.75 70 GLU A O 1
ATOM 549 N N . MET A 1 71 ? -5.892 -3.719 13.368 1.00 94.69 71 MET A N 1
ATOM 550 C CA . MET A 1 71 ? -7.337 -3.726 13.612 1.00 94.69 71 MET A CA 1
ATOM 551 C C . MET A 1 71 ? -7.888 -2.322 13.847 1.00 94.69 71 MET A C 1
ATOM 553 O O . MET A 1 71 ? -8.961 -1.976 13.344 1.00 94.69 71 MET A O 1
ATOM 557 N N . ALA A 1 72 ? -7.125 -1.460 14.521 1.00 94.06 72 ALA A N 1
ATOM 558 C CA . ALA A 1 72 ? -7.471 -0.048 14.642 1.00 94.06 72 ALA A CA 1
ATOM 559 C C . ALA A 1 72 ? -7.578 0.642 13.275 1.00 94.06 72 ALA A C 1
ATOM 561 O O . ALA A 1 72 ? -8.528 1.393 13.028 1.00 94.06 72 ALA A O 1
ATOM 562 N N . LEU A 1 73 ? -6.625 0.389 12.375 1.00 92.69 73 LEU A N 1
ATOM 563 C CA . LEU A 1 73 ? -6.635 0.956 11.030 1.00 92.69 73 LEU A CA 1
ATOM 564 C C . LEU A 1 73 ? -7.833 0.446 10.219 1.00 92.69 73 LEU A C 1
ATOM 566 O O . LEU A 1 73 ? -8.511 1.253 9.577 1.00 92.69 73 LEU A O 1
ATOM 570 N N . ALA A 1 74 ? -8.126 -0.855 10.288 1.00 91.69 74 ALA A N 1
ATOM 571 C CA . ALA A 1 74 ? -9.281 -1.463 9.632 1.00 91.69 74 ALA A CA 1
ATOM 572 C C . ALA A 1 74 ? -10.601 -0.851 10.128 1.00 91.69 74 ALA A C 1
ATOM 574 O O . ALA A 1 74 ? -11.440 -0.447 9.319 1.00 91.69 74 ALA A O 1
ATOM 575 N N . MET A 1 75 ? -10.753 -0.681 11.445 1.00 91.12 75 MET A N 1
ATOM 576 C CA . MET A 1 75 ? -11.923 -0.036 12.044 1.00 91.12 75 MET A CA 1
ATOM 577 C C . MET A 1 75 ? -12.102 1.397 11.527 1.00 91.12 75 MET A C 1
ATOM 579 O O . MET A 1 75 ? -13.197 1.776 11.107 1.00 91.12 75 MET A O 1
ATOM 583 N N . VAL A 1 76 ? -11.036 2.203 11.516 1.00 90.62 76 VAL A N 1
ATOM 584 C CA . VAL A 1 76 ? -11.091 3.590 11.023 1.00 90.62 76 VAL A CA 1
ATOM 585 C C . VAL A 1 76 ? -11.415 3.639 9.528 1.00 90.62 76 VAL A C 1
ATOM 587 O O . VAL A 1 76 ? -12.196 4.491 9.097 1.00 90.62 76 VAL A O 1
ATOM 590 N N . MET A 1 77 ? -10.842 2.738 8.728 1.00 89.88 77 MET A N 1
ATOM 591 C CA . MET A 1 77 ? -11.122 2.651 7.294 1.00 89.88 77 MET A CA 1
ATOM 592 C C . MET A 1 77 ? -12.590 2.288 7.040 1.00 89.88 77 MET A C 1
ATOM 594 O O . MET A 1 77 ? -13.247 2.949 6.236 1.00 89.88 77 MET A O 1
ATOM 598 N N . MET A 1 78 ? -13.131 1.323 7.788 1.00 87.88 78 MET A N 1
ATOM 599 C CA . MET A 1 78 ? -14.542 0.945 7.715 1.00 87.88 78 MET A CA 1
ATOM 600 C C . MET A 1 78 ? -15.455 2.106 8.120 1.00 87.88 78 MET A C 1
ATOM 602 O O . MET A 1 78 ? -16.397 2.433 7.403 1.00 87.88 78 MET A O 1
ATOM 606 N N . GLN A 1 79 ? -15.137 2.812 9.209 1.00 89.88 79 GLN A N 1
ATOM 607 C CA . GLN A 1 79 ? -15.893 3.994 9.634 1.00 89.88 79 GLN A CA 1
ATOM 608 C C . GLN A 1 79 ? -15.900 5.102 8.573 1.00 89.88 79 GLN A C 1
ATOM 610 O O . GLN A 1 79 ? -16.916 5.775 8.397 1.00 89.88 79 GLN A O 1
ATOM 615 N N . LYS A 1 80 ? -14.785 5.316 7.863 1.00 91.31 80 LYS A N 1
ATOM 616 C CA . LYS A 1 80 ? -14.721 6.278 6.752 1.00 91.31 80 LYS A CA 1
ATOM 617 C C . LYS A 1 80 ? -15.562 5.828 5.564 1.00 91.31 80 LYS A C 1
ATOM 619 O O . LYS A 1 80 ? -16.330 6.632 5.041 1.00 91.31 80 LYS A O 1
ATOM 624 N N . ALA A 1 81 ? -15.466 4.557 5.181 1.00 89.88 81 ALA A N 1
ATOM 625 C CA . ALA A 1 81 ? -16.276 3.990 4.109 1.00 89.88 81 ALA A CA 1
ATOM 626 C C . ALA A 1 81 ? -17.780 4.114 4.416 1.00 89.88 81 ALA A C 1
ATOM 628 O O . ALA A 1 81 ? -18.541 4.592 3.580 1.00 89.88 81 ALA A O 1
ATOM 629 N N . MET A 1 82 ? -18.196 3.806 5.650 1.00 88.31 82 MET A N 1
ATOM 630 C CA . MET A 1 82 ? -19.581 3.977 6.114 1.00 88.31 82 MET A CA 1
ATOM 631 C C . MET A 1 82 ? -20.058 5.436 6.083 1.00 88.31 82 MET A C 1
ATOM 633 O O . MET A 1 82 ? -21.248 5.688 5.925 1.00 88.31 82 MET A O 1
ATOM 637 N N . LYS A 1 83 ? -19.145 6.405 6.212 1.00 93.12 83 LYS A N 1
ATOM 638 C CA . LYS A 1 83 ? -19.433 7.845 6.095 1.00 93.12 83 LYS A CA 1
ATOM 639 C C . LYS A 1 83 ? -19.404 8.360 4.649 1.00 93.12 83 LYS A C 1
ATOM 641 O O . LYS A 1 83 ? -19.513 9.565 4.444 1.00 93.12 83 LYS A O 1
ATOM 646 N N . GLY A 1 84 ? -19.260 7.475 3.661 1.00 87.00 84 GLY A N 1
ATOM 647 C CA . GLY A 1 84 ? -19.285 7.824 2.240 1.00 87.00 84 GLY A CA 1
ATOM 648 C C . GLY A 1 84 ? -17.918 8.120 1.618 1.00 87.00 84 GLY A C 1
ATOM 649 O O . GLY A 1 84 ? -17.867 8.646 0.508 1.00 87.00 84 GLY A O 1
ATOM 650 N N . ASP A 1 85 ? -16.802 7.786 2.279 1.00 91.62 85 ASP A N 1
ATOM 651 C CA . ASP A 1 85 ? -15.482 7.840 1.638 1.00 91.62 85 ASP A CA 1
ATOM 652 C C . ASP A 1 85 ? -15.351 6.705 0.607 1.00 91.62 85 ASP A C 1
ATOM 654 O O . ASP A 1 85 ? -15.003 5.564 0.926 1.00 91.62 85 ASP A O 1
ATOM 658 N N . VAL A 1 86 ? -15.635 7.040 -0.654 1.00 84.50 86 VAL A N 1
ATOM 659 C CA . VAL A 1 86 ? -15.606 6.110 -1.792 1.00 84.50 86 VAL A CA 1
ATOM 660 C C . VAL A 1 86 ? -14.228 5.465 -1.969 1.00 84.50 86 VAL A C 1
ATOM 662 O O . VAL A 1 86 ? -14.150 4.304 -2.361 1.00 84.50 86 VAL A O 1
ATOM 665 N N . ARG A 1 87 ? -13.132 6.167 -1.646 1.00 86.88 87 ARG A N 1
ATOM 666 C CA . ARG A 1 87 ? -11.776 5.607 -1.777 1.00 86.88 87 ARG A CA 1
ATOM 667 C C . ARG A 1 87 ? -11.501 4.564 -0.704 1.00 86.88 87 ARG A C 1
ATOM 669 O O . ARG A 1 87 ? -10.923 3.525 -1.011 1.00 86.88 87 ARG A O 1
ATOM 676 N N . ALA A 1 88 ? -11.921 4.823 0.534 1.00 82.38 88 ALA A N 1
ATOM 677 C CA . ALA A 1 88 ? -11.836 3.830 1.602 1.00 82.38 88 ALA A CA 1
ATOM 678 C C . ALA A 1 88 ? -12.668 2.584 1.254 1.00 82.38 88 ALA A C 1
ATOM 680 O O . ALA A 1 88 ? -12.191 1.463 1.407 1.00 82.38 88 ALA A O 1
ATOM 681 N N . PHE A 1 89 ? -13.869 2.775 0.701 1.00 78.31 89 PHE A N 1
ATOM 682 C CA . PHE A 1 89 ? -14.706 1.674 0.226 1.00 78.31 89 PHE A CA 1
ATOM 683 C C . PHE A 1 89 ? -14.047 0.878 -0.912 1.00 78.31 89 PHE A C 1
ATOM 685 O O . PHE A 1 89 ? -14.023 -0.348 -0.866 1.00 78.31 89 PHE A O 1
ATOM 692 N N . GLU A 1 90 ? -13.462 1.551 -1.908 1.00 83.88 90 GL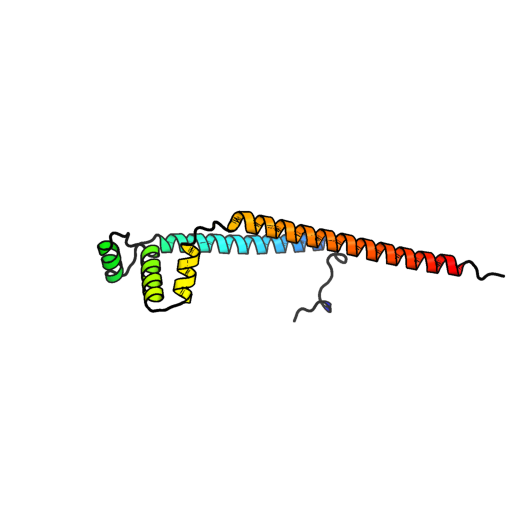U A N 1
ATOM 693 C CA . GLU A 1 90 ? -12.741 0.899 -3.008 1.00 83.88 90 GLU A CA 1
ATOM 694 C C . GLU A 1 90 ? -11.557 0.066 -2.493 1.00 83.88 90 GLU A C 1
ATOM 696 O O . GLU A 1 90 ? -11.325 -1.045 -2.966 1.00 83.88 90 GLU A O 1
ATOM 701 N N . GLN A 1 91 ? -10.817 0.578 -1.506 1.00 82.50 91 GLN A N 1
ATOM 702 C CA . GLN A 1 91 ? -9.699 -0.139 -0.891 1.00 82.50 91 GLN A CA 1
ATOM 703 C C . GLN A 1 91 ? -10.160 -1.376 -0.116 1.00 82.50 91 GLN A C 1
ATOM 705 O O . GLN A 1 91 ? -9.582 -2.444 -0.305 1.00 82.50 91 GLN A O 1
ATOM 710 N N . ILE A 1 92 ? -11.218 -1.261 0.694 1.00 78.94 92 ILE A N 1
ATOM 711 C CA . ILE A 1 92 ? -11.815 -2.408 1.396 1.00 78.94 92 ILE A CA 1
ATOM 712 C C . ILE A 1 92 ? -12.310 -3.441 0.384 1.00 78.94 92 ILE A C 1
ATOM 714 O O . ILE A 1 92 ? -11.987 -4.616 0.508 1.00 78.94 92 ILE A O 1
ATOM 718 N N . SER A 1 93 ? -13.037 -2.998 -0.645 1.00 74.25 93 SER A N 1
ATOM 719 C CA . SER A 1 93 ? -13.553 -3.863 -1.704 1.00 74.25 93 SER A CA 1
ATOM 720 C C . SER A 1 93 ? -12.431 -4.628 -2.401 1.00 74.25 93 SER A C 1
ATOM 722 O O . SER A 1 93 ? -12.538 -5.836 -2.562 1.00 74.25 93 SER A O 1
ATOM 724 N N . LYS A 1 94 ? -11.306 -3.984 -2.737 1.00 80.75 94 LYS A N 1
ATOM 725 C CA . LYS A 1 94 ? -10.136 -4.670 -3.316 1.00 80.75 94 LYS A CA 1
ATOM 726 C C . LYS A 1 94 ? -9.521 -5.720 -2.386 1.00 80.75 94 LYS A C 1
ATOM 728 O O . LYS A 1 94 ? -9.026 -6.719 -2.884 1.00 80.75 94 LYS A O 1
ATOM 733 N N . LEU A 1 95 ? -9.533 -5.498 -1.071 1.00 75.62 95 LEU A N 1
ATOM 734 C CA . LEU A 1 95 ? -8.989 -6.443 -0.088 1.00 75.62 95 LEU A CA 1
ATOM 735 C C . LEU A 1 95 ? -9.916 -7.642 0.161 1.00 75.62 95 LEU A C 1
ATOM 737 O O . LEU A 1 95 ? -9.434 -8.746 0.393 1.00 75.62 95 LEU A O 1
ATOM 741 N N . THR A 1 96 ? -11.235 -7.433 0.136 1.00 72.75 96 THR A N 1
ATOM 742 C CA . THR A 1 96 ? -12.241 -8.480 0.398 1.00 72.75 96 THR A CA 1
ATOM 743 C C . THR A 1 96 ? -12.696 -9.208 -0.860 1.00 72.75 96 THR A C 1
ATOM 745 O O . THR A 1 96 ? -13.199 -10.330 -0.779 1.00 72.75 96 THR A O 1
ATOM 748 N N . SER A 1 97 ? -12.502 -8.597 -2.029 1.00 67.62 97 SER A N 1
ATOM 749 C CA . SER A 1 97 ? -12.607 -9.275 -3.313 1.00 67.62 97 SER A CA 1
ATOM 750 C C . SER A 1 97 ? -11.507 -10.324 -3.368 1.00 67.62 97 SER A C 1
ATOM 752 O O . SER A 1 97 ? -10.365 -10.016 -3.688 1.00 67.62 97 SER A O 1
ATOM 754 N N . ILE A 1 98 ? -11.848 -11.571 -3.038 1.00 54.34 98 ILE A N 1
ATOM 755 C CA . ILE A 1 98 ? -11.001 -12.730 -3.310 1.00 54.34 98 ILE A CA 1
ATOM 756 C C . ILE A 1 98 ? -10.589 -12.618 -4.780 1.00 54.34 98 ILE A C 1
ATOM 758 O O . ILE A 1 98 ? -11.452 -12.617 -5.658 1.00 54.34 98 ILE A O 1
ATOM 762 N N . ASP A 1 99 ? -9.288 -12.465 -5.017 1.00 53.47 99 ASP A N 1
ATOM 763 C CA . ASP A 1 99 ? -8.623 -12.271 -6.309 1.00 53.47 99 ASP A CA 1
ATOM 764 C C . ASP A 1 99 ? -8.803 -13.502 -7.231 1.00 53.47 99 ASP A C 1
ATOM 766 O O . ASP A 1 99 ? -7.855 -14.151 -7.671 1.00 53.47 99 ASP A O 1
ATOM 770 N N . THR A 1 100 ? -10.043 -13.866 -7.564 1.00 52.97 100 THR A N 1
ATOM 771 C CA . THR A 1 100 ? -10.358 -14.937 -8.523 1.00 52.97 100 THR A CA 1
ATOM 772 C C . THR A 1 100 ? -9.961 -14.563 -9.954 1.00 52.97 100 THR A C 1
ATOM 774 O O . THR A 1 100 ? -9.969 -15.415 -10.839 1.00 52.97 100 THR A O 1
ATOM 777 N N . LYS A 1 101 ? -9.558 -13.307 -10.184 1.00 55.53 101 LYS A N 1
ATOM 778 C CA . LYS A 1 101 ? -9.104 -12.781 -11.478 1.00 55.53 101 LYS A CA 1
ATOM 779 C C . LYS A 1 101 ? -7.610 -12.984 -11.745 1.00 55.53 101 LYS A C 1
ATOM 781 O O . LYS A 1 101 ? -7.169 -12.930 -12.886 1.00 55.53 101 LYS A O 1
ATOM 786 N N . ASP A 1 102 ? -6.804 -13.266 -10.725 1.00 59.09 102 ASP A N 1
ATOM 787 C CA . ASP A 1 102 ? -5.380 -12.924 -10.791 1.00 59.09 102 ASP A CA 1
ATOM 788 C C . ASP A 1 102 ? -4.490 -13.993 -11.474 1.00 59.09 102 ASP A C 1
ATOM 790 O O . ASP A 1 102 ? -3.338 -13.729 -11.812 1.00 59.09 102 ASP A O 1
ATOM 794 N N . SER A 1 103 ? -4.965 -15.221 -11.720 1.00 60.50 103 SER A N 1
ATOM 795 C CA . SER A 1 103 ? -4.164 -16.239 -12.438 1.00 60.50 103 SER A CA 1
ATOM 796 C C . SER A 1 103 ? -4.450 -16.273 -13.941 1.00 60.50 103 SER A C 1
ATOM 798 O O . SER A 1 103 ? -3.512 -16.328 -14.743 1.00 60.50 103 SER A O 1
ATOM 800 N N . LEU A 1 104 ? -5.728 -16.196 -14.321 1.00 62.16 104 LEU A N 1
ATOM 801 C CA . LEU A 1 104 ? -6.175 -16.249 -15.711 1.00 62.16 104 LEU A CA 1
ATOM 802 C C . LEU A 1 104 ? -5.884 -14.931 -16.438 1.00 62.16 104 LEU A C 1
ATOM 804 O O . LEU A 1 104 ? -5.271 -14.982 -17.504 1.00 62.16 104 LEU A O 1
ATOM 808 N N . ASP A 1 105 ? -6.153 -13.774 -15.822 1.00 67.81 105 ASP A N 1
ATOM 809 C CA . ASP A 1 105 ? -5.842 -12.471 -16.432 1.00 67.81 105 ASP A CA 1
ATOM 810 C C . ASP A 1 105 ? -4.330 -12.286 -16.601 1.00 67.81 105 ASP A C 1
ATOM 812 O O . ASP A 1 105 ? -3.860 -11.820 -17.638 1.00 67.81 105 ASP A O 1
ATOM 816 N N . ARG A 1 106 ? -3.519 -12.718 -15.623 1.00 71.56 106 ARG A N 1
ATOM 817 C CA . ARG A 1 106 ? -2.051 -12.656 -15.743 1.00 71.56 106 ARG A CA 1
ATOM 818 C C . ARG A 1 106 ? -1.510 -13.585 -16.828 1.00 71.56 106 ARG A C 1
ATOM 820 O O . ARG A 1 106 ? -0.492 -13.260 -17.444 1.00 71.56 106 ARG A O 1
ATOM 827 N N . LYS A 1 107 ? -2.152 -14.732 -17.071 1.00 80.50 107 LYS A N 1
ATOM 828 C CA . LYS A 1 107 ? -1.790 -15.635 -18.171 1.00 80.50 107 LYS A CA 1
ATOM 829 C C . LYS A 1 107 ? -2.162 -15.019 -19.519 1.00 80.50 107 LYS A C 1
ATOM 831 O O . LYS A 1 107 ? -1.297 -14.953 -20.390 1.00 80.50 107 LYS A O 1
ATOM 836 N N . GLU A 1 108 ? -3.375 -14.488 -19.647 1.00 84.31 108 GLU A N 1
ATOM 837 C CA . GLU A 1 108 ? -3.829 -13.792 -20.854 1.00 84.31 108 GLU A CA 1
ATOM 838 C C . GLU A 1 108 ? -2.915 -12.603 -21.173 1.00 84.31 108 GLU A C 1
ATOM 840 O O . GLU A 1 108 ? -2.423 -12.465 -22.291 1.00 84.31 108 GLU A O 1
ATOM 845 N N . GLN A 1 109 ? -2.591 -11.780 -20.174 1.00 82.25 109 GLN A N 1
ATOM 846 C CA . GLN A 1 109 ? -1.741 -10.607 -20.353 1.00 82.25 109 GLN A CA 1
ATOM 847 C C . GLN A 1 109 ? -0.325 -10.993 -20.814 1.00 82.25 109 GLN A C 1
ATOM 849 O O . GLN A 1 109 ? 0.245 -10.332 -21.684 1.00 82.25 109 GLN A O 1
ATOM 854 N N . ARG A 1 110 ? 0.233 -12.100 -20.302 1.00 86.56 110 ARG A N 1
ATOM 855 C CA . ARG A 1 110 ? 1.517 -12.650 -20.775 1.00 86.56 110 ARG A CA 1
ATOM 856 C C . ARG A 1 110 ? 1.437 -13.152 -22.212 1.00 86.56 110 ARG A C 1
ATOM 858 O O . ARG A 1 110 ? 2.347 -12.877 -22.992 1.00 86.56 110 ARG A O 1
ATOM 865 N N . GLU A 1 111 ? 0.383 -13.880 -22.564 1.00 90.38 111 GLU A N 1
ATOM 866 C CA . GLU A 1 111 ? 0.181 -14.391 -23.924 1.00 90.38 111 GLU A CA 1
ATOM 867 C C . GLU A 1 111 ? -0.002 -13.246 -24.927 1.00 90.38 111 GLU A C 1
ATOM 869 O O . GLU A 1 111 ? 0.614 -13.258 -25.993 1.00 90.38 111 GLU A O 1
ATOM 874 N N . ARG A 1 112 ? -0.732 -12.194 -24.543 1.00 91.06 112 ARG A N 1
ATOM 875 C CA . ARG A 1 112 ? -0.939 -10.983 -25.347 1.00 91.06 112 ARG A CA 1
ATOM 876 C C . ARG A 1 112 ? 0.363 -10.220 -25.585 1.00 91.06 112 ARG A C 1
ATOM 878 O O . ARG A 1 112 ? 0.664 -9.865 -26.722 1.00 91.06 112 ARG A O 1
ATOM 885 N N . ILE A 1 113 ? 1.180 -10.034 -24.544 1.00 92.06 113 ILE A N 1
ATOM 886 C CA . ILE A 1 113 ? 2.518 -9.428 -24.671 1.00 92.06 113 ILE A CA 1
ATOM 887 C C . ILE A 1 113 ? 3.405 -10.271 -25.598 1.00 92.06 113 ILE A C 1
ATOM 889 O O . ILE A 1 113 ? 4.085 -9.721 -26.463 1.00 92.06 113 ILE A O 1
ATOM 893 N N . LYS A 1 114 ? 3.377 -11.602 -25.457 1.00 93.31 114 LYS A N 1
ATOM 894 C CA . LYS A 1 114 ? 4.171 -12.517 -26.288 1.00 93.31 114 LYS A CA 1
ATOM 895 C C . LYS A 1 114 ? 3.754 -12.468 -27.761 1.00 93.31 114 LYS A C 1
ATOM 897 O O . LYS A 1 114 ? 4.621 -12.479 -28.632 1.00 93.31 114 LYS A O 1
ATOM 902 N N . ALA A 1 115 ? 2.454 -12.381 -28.044 1.00 91.12 115 ALA A N 1
ATOM 903 C CA . ALA A 1 115 ? 1.935 -12.237 -29.402 1.00 91.12 115 ALA A CA 1
ATOM 904 C C . ALA A 1 115 ? 2.403 -10.924 -30.051 1.00 91.12 115 ALA A C 1
ATOM 906 O O . ALA A 1 115 ? 2.931 -10.952 -31.161 1.00 91.12 115 ALA A O 1
ATOM 907 N N . ILE A 1 116 ? 2.305 -9.804 -29.325 1.00 91.94 116 ILE A N 1
ATOM 908 C CA . ILE A 1 116 ? 2.763 -8.486 -29.796 1.00 91.94 116 ILE A CA 1
ATOM 909 C C . ILE A 1 116 ? 4.274 -8.493 -30.075 1.00 91.94 116 ILE A C 1
ATOM 911 O O . ILE A 1 116 ? 4.717 -8.001 -31.108 1.00 91.94 116 ILE A O 1
ATOM 915 N N . GLN A 1 117 ? 5.080 -9.088 -29.189 1.00 90.44 117 GLN A N 1
ATOM 916 C CA . GLN A 1 117 ? 6.529 -9.208 -29.399 1.00 90.44 117 GLN A CA 1
ATOM 917 C C . GLN A 1 117 ? 6.870 -10.033 -30.647 1.00 90.44 117 GLN A C 1
ATOM 919 O O . GLN A 1 117 ? 7.769 -9.666 -31.403 1.00 90.44 117 GLN A O 1
ATOM 924 N N . LEU A 1 118 ? 6.148 -11.133 -30.880 1.00 88.75 118 LEU A N 1
ATOM 925 C CA . LEU A 1 118 ? 6.351 -11.974 -32.057 1.00 88.75 118 LEU A CA 1
ATOM 926 C C . LEU A 1 118 ? 5.956 -11.244 -33.347 1.00 88.75 118 LEU A C 1
ATOM 928 O O . LEU A 1 118 ? 6.665 -11.348 -34.347 1.00 88.75 118 LEU A O 1
ATOM 932 N N . GLU A 1 119 ? 4.841 -10.511 -33.331 1.00 89.69 119 GLU A N 1
ATOM 933 C CA . GLU A 1 119 ? 4.399 -9.704 -34.470 1.00 89.69 119 GLU A CA 1
ATOM 934 C C . GLU A 1 119 ? 5.422 -8.613 -34.799 1.00 89.69 119 GLU A C 1
ATOM 936 O O . GLU A 1 119 ? 5.832 -8.498 -35.953 1.00 89.69 119 GLU A O 1
ATOM 941 N N . ASN A 1 120 ? 5.908 -7.887 -33.789 1.00 88.56 120 ASN A N 1
ATOM 942 C CA . ASN A 1 120 ? 6.936 -6.863 -33.967 1.00 88.56 120 ASN A CA 1
ATOM 943 C C . ASN A 1 120 ? 8.228 -7.449 -34.548 1.00 88.56 120 ASN A C 1
ATOM 945 O O . ASN A 1 120 ? 8.749 -6.904 -35.514 1.00 88.56 120 ASN A O 1
ATOM 949 N N . SER A 1 121 ? 8.687 -8.603 -34.051 1.00 89.06 121 SER A N 1
ATOM 950 C CA . SER A 1 121 ? 9.880 -9.273 -34.588 1.00 89.06 121 SER A CA 1
ATOM 951 C C . SER A 1 121 ? 9.702 -9.729 -36.043 1.00 89.06 121 SER A C 1
ATOM 953 O O . SER A 1 121 ? 10.626 -9.622 -36.848 1.00 89.06 121 SER A O 1
ATOM 955 N N . LYS A 1 122 ? 8.511 -10.213 -36.421 1.00 86.88 122 LYS A N 1
ATOM 956 C CA . LYS A 1 122 ? 8.205 -10.538 -37.826 1.00 86.88 122 LYS A CA 1
ATOM 957 C C . LYS A 1 122 ? 8.197 -9.286 -38.701 1.00 86.88 122 LYS A C 1
ATOM 959 O O . LYS A 1 122 ? 8.696 -9.336 -39.822 1.00 86.88 122 LYS A O 1
ATOM 964 N N . ARG A 1 123 ? 7.650 -8.177 -38.194 1.00 83.44 123 ARG A N 1
ATOM 965 C CA . ARG A 1 123 ? 7.629 -6.879 -38.882 1.00 83.44 123 ARG A CA 1
ATOM 966 C C . ARG A 1 123 ? 9.039 -6.331 -39.086 1.00 83.44 123 ARG A C 1
ATOM 968 O O . ARG A 1 123 ? 9.343 -5.891 -40.186 1.00 83.44 123 ARG A O 1
ATOM 975 N N . GLU A 1 124 ? 9.896 -6.415 -38.070 1.00 79.50 124 GLU A N 1
ATOM 976 C CA . GLU A 1 124 ? 11.311 -6.030 -38.154 1.00 79.50 124 GLU A CA 1
ATOM 977 C C . GLU A 1 124 ? 12.042 -6.837 -39.227 1.00 79.50 124 GLU A C 1
ATOM 979 O O . GLU A 1 124 ? 12.615 -6.245 -40.134 1.00 79.50 124 GLU A O 1
ATOM 984 N N . LYS A 1 125 ? 11.924 -8.172 -39.215 1.00 81.81 125 LYS A N 1
ATOM 985 C CA . LYS A 1 125 ? 12.541 -9.026 -40.246 1.00 81.81 125 LYS A CA 1
ATOM 986 C C . LYS A 1 125 ? 12.018 -8.741 -41.652 1.00 81.81 125 LYS A C 1
ATOM 988 O O . LYS A 1 125 ? 12.778 -8.770 -42.610 1.00 81.81 125 LYS A O 1
ATOM 993 N N . ALA A 1 126 ? 10.722 -8.468 -41.801 1.00 78.06 126 ALA A N 1
ATOM 994 C CA . ALA A 1 126 ? 10.150 -8.115 -43.098 1.00 78.06 126 ALA A CA 1
ATOM 995 C C . ALA A 1 126 ? 10.654 -6.752 -43.604 1.00 78.06 126 ALA A C 1
ATOM 997 O O . ALA A 1 126 ? 10.851 -6.580 -44.805 1.00 78.06 126 ALA A O 1
ATOM 998 N N . LEU A 1 127 ? 10.869 -5.785 -42.710 1.00 77.12 127 LEU A N 1
ATOM 999 C CA . LEU A 1 127 ? 11.466 -4.492 -43.051 1.00 77.12 127 LEU A CA 1
ATOM 1000 C C . LEU A 1 127 ? 12.947 -4.642 -43.421 1.00 77.12 127 LEU A C 1
ATOM 1002 O O . LEU A 1 127 ? 13.382 -4.051 -44.404 1.00 77.12 127 LEU A O 1
ATOM 1006 N N . GLU A 1 128 ? 13.690 -5.465 -42.683 1.00 74.25 128 GLU A N 1
ATOM 1007 C CA . GLU A 1 128 ? 15.106 -5.763 -42.923 1.00 74.25 128 GLU A CA 1
ATOM 1008 C C . GLU A 1 128 ? 15.306 -6.476 -44.272 1.00 74.25 128 GLU A C 1
ATOM 1010 O O . GLU A 1 128 ? 16.062 -5.999 -45.114 1.00 74.25 128 GLU A O 1
ATOM 1015 N N . ASN A 1 129 ? 14.505 -7.508 -44.561 1.00 70.62 129 ASN A N 1
ATOM 1016 C CA . ASN A 1 129 ? 14.519 -8.195 -45.856 1.00 70.62 129 ASN A CA 1
ATOM 1017 C C . ASN A 1 129 ? 14.158 -7.256 -47.022 1.00 70.62 129 ASN A C 1
A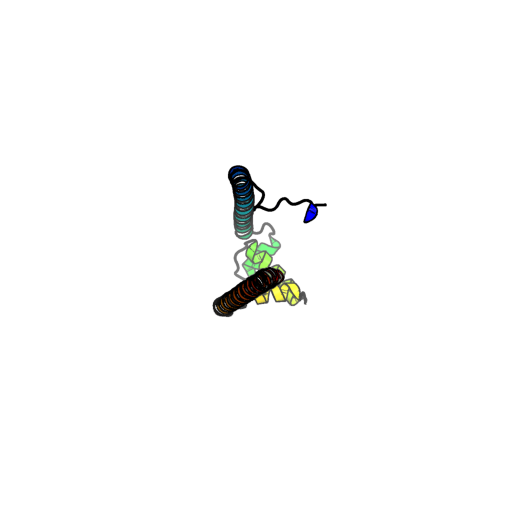TOM 1019 O O . ASN A 1 129 ? 14.748 -7.345 -48.097 1.00 70.62 129 ASN A O 1
ATOM 1023 N N . ASN A 1 130 ? 13.197 -6.341 -46.840 1.00 69.12 130 ASN A N 1
ATOM 1024 C CA . ASN A 1 130 ? 12.847 -5.359 -47.875 1.00 69.12 130 ASN A CA 1
ATOM 1025 C C . ASN A 1 130 ? 13.966 -4.330 -48.104 1.00 69.12 130 ASN A C 1
ATOM 1027 O O . ASN A 1 130 ? 14.182 -3.905 -49.238 1.00 69.12 130 ASN A O 1
ATOM 1031 N N . LEU A 1 131 ? 14.696 -3.938 -47.056 1.00 66.06 131 LEU A N 1
ATOM 1032 C CA . LEU A 1 131 ? 15.874 -3.074 -47.169 1.00 66.06 131 LEU A CA 1
ATOM 1033 C C . LEU A 1 131 ? 17.016 -3.779 -47.916 1.00 66.06 131 LEU A C 1
ATOM 1035 O O . LEU A 1 131 ? 17.602 -3.181 -48.816 1.00 66.06 131 LEU A O 1
ATOM 1039 N N . GLU A 1 132 ? 17.288 -5.051 -47.613 1.00 61.78 132 GLU A N 1
ATOM 1040 C CA . GLU A 1 132 ? 18.285 -5.865 -48.327 1.00 61.78 132 GLU A CA 1
ATOM 1041 C C . GLU A 1 132 ? 17.904 -6.097 -49.798 1.00 61.78 132 GLU A C 1
ATOM 1043 O O . GLU A 1 132 ? 18.746 -5.997 -50.694 1.00 61.78 132 GLU A O 1
ATOM 1048 N N . THR A 1 133 ? 16.619 -6.332 -50.075 1.00 61.75 133 THR A N 1
ATOM 1049 C CA . THR A 1 133 ? 16.116 -6.506 -51.447 1.00 61.75 133 THR A CA 1
ATOM 1050 C C . THR A 1 133 ? 16.242 -5.204 -52.248 1.00 61.75 133 THR A C 1
ATOM 1052 O O . THR A 1 133 ? 16.725 -5.211 -53.375 1.00 61.75 133 THR A O 1
ATOM 1055 N N . ASN A 1 134 ? 15.906 -4.053 -51.659 1.00 59.94 134 ASN A N 1
ATOM 1056 C CA . ASN A 1 134 ? 16.079 -2.758 -52.326 1.00 59.94 134 ASN A CA 1
ATOM 1057 C C . ASN A 1 134 ? 17.557 -2.387 -52.535 1.00 59.94 134 ASN A C 1
ATOM 1059 O O . ASN A 1 134 ? 17.899 -1.775 -53.544 1.00 59.94 134 ASN A O 1
ATOM 1063 N N . MET A 1 135 ? 18.448 -2.767 -51.615 1.00 57.88 135 MET A N 1
ATOM 1064 C CA . MET A 1 135 ? 19.892 -2.586 -51.791 1.00 57.88 135 MET A CA 1
ATOM 1065 C C . MET A 1 135 ? 20.420 -3.443 -52.947 1.00 57.88 135 MET A C 1
ATOM 1067 O O . MET A 1 135 ? 21.104 -2.921 -53.820 1.00 57.88 135 MET A O 1
ATOM 1071 N N . THR A 1 136 ? 20.073 -4.731 -52.999 1.00 56.84 136 THR A N 1
ATOM 1072 C CA . THR A 1 136 ? 20.547 -5.649 -54.054 1.00 56.84 136 THR A CA 1
ATOM 1073 C C . THR A 1 136 ? 20.057 -5.252 -55.448 1.00 56.84 136 THR A C 1
ATOM 1075 O O . THR A 1 136 ? 20.848 -5.279 -56.388 1.00 56.84 136 THR A O 1
ATOM 1078 N N . VAL A 1 137 ? 18.812 -4.784 -55.588 1.00 57.62 137 VAL A N 1
ATOM 1079 C CA . VAL A 1 137 ? 18.283 -4.266 -56.866 1.00 57.62 137 VAL A CA 1
ATOM 1080 C C . VAL A 1 137 ? 19.045 -3.019 -57.341 1.00 57.62 137 VAL A C 1
ATOM 1082 O O . VAL A 1 137 ? 19.339 -2.901 -58.530 1.00 57.62 137 VAL A O 1
ATOM 1085 N N . ASN A 1 138 ? 19.445 -2.128 -56.429 1.00 54.81 138 ASN A N 1
ATOM 1086 C CA . ASN A 1 138 ? 20.233 -0.939 -56.777 1.00 54.81 138 ASN A CA 1
ATOM 1087 C C . ASN A 1 138 ? 21.681 -1.260 -57.191 1.00 54.81 138 ASN A C 1
ATOM 1089 O O . ASN A 1 138 ? 22.258 -0.506 -57.970 1.00 54.81 138 ASN A O 1
ATOM 1093 N N . PHE A 1 139 ? 22.272 -2.358 -56.702 1.00 52.88 139 PHE A N 1
ATOM 1094 C CA . PHE A 1 139 ? 23.613 -2.787 -57.125 1.00 52.88 139 PHE A CA 1
ATOM 1095 C C . PHE A 1 139 ? 23.597 -3.511 -58.478 1.00 52.88 139 PHE A C 1
ATOM 1097 O O . PHE A 1 139 ? 24.473 -3.258 -59.297 1.00 52.88 139 PHE A O 1
ATOM 1104 N N . VAL A 1 140 ? 22.586 -4.343 -58.758 1.00 54.75 140 VAL A N 1
ATOM 1105 C CA . VAL A 1 140 ? 22.470 -5.041 -60.056 1.00 54.75 140 VAL A CA 1
ATOM 1106 C C . VAL A 1 140 ? 22.160 -4.063 -61.199 1.00 54.75 140 VAL A C 1
ATOM 1108 O O . VAL A 1 140 ? 22.667 -4.233 -62.301 1.00 54.75 140 VAL A O 1
ATOM 1111 N N . GLY A 1 141 ? 21.406 -2.989 -60.939 1.00 51.81 141 GLY A N 1
ATOM 1112 C CA . GLY A 1 141 ? 21.128 -1.948 -61.939 1.00 51.81 141 GLY A CA 1
ATOM 1113 C C . GLY A 1 141 ? 22.304 -1.016 -62.273 1.00 51.81 141 GLY A C 1
ATOM 1114 O O . GLY A 1 141 ? 22.185 -0.214 -63.195 1.00 51.81 141 GLY A O 1
ATOM 1115 N N . ALA A 1 142 ? 23.422 -1.086 -61.539 1.00 54.06 142 ALA A N 1
ATOM 1116 C CA . ALA A 1 142 ? 24.595 -0.236 -61.765 1.00 54.06 142 ALA A CA 1
ATOM 1117 C C . ALA A 1 142 ? 25.656 -0.877 -62.682 1.00 54.06 142 ALA A C 1
ATOM 1119 O O . ALA A 1 142 ? 26.515 -0.163 -63.202 1.00 54.06 142 ALA A O 1
ATOM 1120 N N . ASP A 1 143 ? 25.592 -2.195 -62.902 1.00 52.47 143 ASP A N 1
ATOM 1121 C CA . ASP A 1 143 ? 26.563 -2.927 -63.726 1.00 52.47 143 ASP A CA 1
ATOM 1122 C C . ASP A 1 143 ? 26.160 -3.041 -65.213 1.00 52.47 143 ASP A C 1
ATOM 1124 O O . ASP A 1 143 ? 27.012 -3.361 -66.038 1.00 52.47 143 ASP A O 1
ATOM 1128 N N . ASP A 1 144 ? 24.924 -2.673 -65.577 1.00 53.41 144 ASP A N 1
ATOM 1129 C CA . ASP A 1 144 ? 24.375 -2.747 -66.950 1.00 53.41 144 ASP A CA 1
ATOM 1130 C C . ASP A 1 144 ? 24.524 -1.445 -67.779 1.00 53.41 144 ASP A C 1
ATOM 1132 O O . ASP A 1 144 ? 23.884 -1.274 -68.816 1.00 53.41 144 ASP A O 1
ATOM 1136 N N . VAL A 1 145 ? 25.378 -0.502 -67.358 1.00 55.62 145 VAL A N 1
ATOM 1137 C CA . VAL A 1 145 ? 25.662 0.739 -68.115 1.00 55.62 145 VAL A CA 1
ATOM 1138 C C . VAL A 1 145 ? 27.154 0.855 -68.424 1.00 55.62 145 VAL A C 1
ATOM 1140 O O . VAL A 1 145 ? 27.840 1.763 -67.955 1.00 55.62 145 VAL A O 1
ATOM 1143 N N . ARG A 1 146 ? 27.686 -0.097 -69.191 1.00 53.44 146 ARG A N 1
ATOM 1144 C CA . ARG A 1 146 ? 28.990 0.020 -69.856 1.00 53.44 146 ARG A CA 1
ATOM 1145 C C . ARG A 1 146 ? 28.916 -0.637 -71.232 1.00 53.44 146 ARG A C 1
ATOM 1147 O O . ARG A 1 146 ? 29.291 -1.791 -71.368 1.00 53.44 146 ARG A O 1
ATOM 1154 N N . ASP A 1 147 ? 28.445 0.137 -72.203 1.00 47.75 147 ASP A N 1
ATOM 1155 C CA . ASP A 1 147 ? 28.803 0.055 -73.624 1.00 47.75 147 ASP A CA 1
ATOM 1156 C C . ASP A 1 147 ? 28.821 1.481 -74.198 1.00 47.75 147 ASP A C 1
ATOM 1158 O O . ASP A 1 147 ? 27.882 2.256 -73.891 1.00 47.75 147 ASP A O 1
#